Protein AF-A0A2H0QLN0-F1 (afdb_monomer)

Structure (mmCIF, N/CA/C/O backbone):
data_AF-A0A2H0QLN0-F1
#
_entry.id   AF-A0A2H0QLN0-F1
#
loop_
_atom_site.group_PDB
_atom_site.id
_atom_site.type_symbol
_atom_site.label_atom_id
_atom_site.label_alt_id
_atom_site.label_comp_id
_atom_site.label_asym_id
_atom_site.label_entity_id
_atom_site.label_seq_id
_atom_site.pdbx_PDB_ins_code
_atom_site.Cartn_x
_atom_site.Cartn_y
_atom_site.Cartn_z
_atom_site.occupancy
_atom_site.B_iso_or_equiv
_atom_site.auth_seq_id
_atom_site.auth_comp_id
_atom_site.auth_asym_id
_atom_site.auth_atom_id
_atom_site.pdbx_PDB_model_num
ATOM 1 N N . MET A 1 1 ? -35.942 -5.264 59.122 1.00 65.06 1 MET A N 1
ATOM 2 C CA . MET A 1 1 ? -35.766 -6.338 60.114 1.00 65.06 1 MET A CA 1
ATOM 3 C C . MET A 1 1 ? -37.155 -6.824 60.474 1.00 65.06 1 MET A C 1
ATOM 5 O O . MET A 1 1 ? -38.017 -5.985 60.722 1.00 65.06 1 MET A O 1
ATOM 9 N N . PHE A 1 2 ? -37.402 -8.125 60.373 1.00 82.38 2 PHE A N 1
ATOM 10 C CA . PHE A 1 2 ? -38.700 -8.714 60.687 1.00 82.38 2 PHE A CA 1
ATOM 11 C C . PHE A 1 2 ? -38.905 -8.700 62.211 1.00 82.38 2 PHE A C 1
ATOM 13 O O . PHE A 1 2 ? -38.038 -9.162 62.946 1.00 82.38 2 PHE A O 1
ATOM 20 N N . ASN A 1 3 ? -40.002 -8.112 62.699 1.00 89.62 3 ASN A N 1
ATOM 21 C CA . ASN A 1 3 ? -40.284 -8.025 64.136 1.00 89.62 3 ASN A CA 1
ATOM 22 C C . ASN A 1 3 ? -41.210 -9.174 64.550 1.00 89.62 3 ASN A C 1
ATOM 24 O O . ASN A 1 3 ? -42.429 -9.013 64.563 1.00 89.62 3 ASN A O 1
ATOM 28 N N . ALA A 1 4 ? -40.615 -10.325 64.869 1.00 90.75 4 ALA A N 1
ATOM 29 C CA . ALA A 1 4 ? -41.345 -11.544 65.208 1.00 90.75 4 ALA A CA 1
ATOM 30 C C . ALA A 1 4 ? -42.335 -11.344 66.367 1.00 90.75 4 ALA A C 1
ATOM 32 O O . ALA A 1 4 ? -43.465 -11.806 66.264 1.00 90.75 4 ALA A O 1
ATOM 33 N N . LEU A 1 5 ? -41.951 -10.585 67.401 1.00 90.31 5 LEU A N 1
ATOM 34 C CA . LEU A 1 5 ? -42.770 -10.356 68.596 1.00 90.31 5 LEU A CA 1
ATOM 35 C C . LEU A 1 5 ? -44.066 -9.591 68.279 1.00 90.31 5 LEU A C 1
ATOM 37 O O . LEU A 1 5 ? -45.155 -9.963 68.709 1.00 90.31 5 LEU A O 1
ATOM 41 N N . LYS A 1 6 ? -43.955 -8.544 67.453 1.00 93.31 6 LYS A N 1
ATOM 42 C CA . LYS A 1 6 ? -45.114 -7.764 67.004 1.00 93.31 6 LYS A CA 1
ATOM 43 C C . LYS A 1 6 ? -46.079 -8.621 66.181 1.00 93.31 6 LYS A C 1
ATOM 45 O O . LYS A 1 6 ? -47.290 -8.470 66.296 1.00 93.31 6 LYS A O 1
ATOM 50 N N . TYR A 1 7 ? -45.556 -9.506 65.333 1.00 92.00 7 TYR A N 1
ATOM 51 C CA . TYR A 1 7 ? -46.397 -10.367 64.501 1.00 92.00 7 TYR A CA 1
ATOM 52 C C . TYR A 1 7 ? -47.027 -11.521 65.288 1.00 92.00 7 TYR A C 1
ATOM 54 O O . TYR A 1 7 ? -48.173 -11.865 65.008 1.00 92.00 7 TYR A O 1
ATOM 62 N N . THR A 1 8 ? -46.344 -12.070 66.298 1.00 93.94 8 THR A N 1
ATOM 63 C CA . THR A 1 8 ? -46.961 -13.039 67.216 1.00 93.94 8 THR A CA 1
ATOM 64 C C . THR A 1 8 ? -48.123 -12.413 67.988 1.00 93.94 8 THR A C 1
ATOM 66 O O . THR A 1 8 ? -49.192 -13.012 68.037 1.00 93.94 8 THR A O 1
ATOM 69 N N . GLU A 1 9 ? -47.974 -11.181 68.492 1.00 93.56 9 GLU A N 1
ATOM 70 C CA . GLU A 1 9 ? -49.053 -10.462 69.194 1.00 93.56 9 GLU A CA 1
ATOM 71 C C . GLU A 1 9 ? -50.279 -10.212 68.299 1.00 93.56 9 GLU A C 1
ATOM 73 O O . GLU A 1 9 ? -51.413 -10.371 68.746 1.00 93.56 9 GLU A O 1
ATOM 78 N N . ILE A 1 10 ? -50.072 -9.863 67.023 1.00 95.56 10 ILE A N 1
ATOM 79 C CA . ILE A 1 10 ? -51.165 -9.675 66.053 1.00 95.56 10 ILE A CA 1
ATOM 80 C C . ILE A 1 10 ? -51.935 -10.983 65.822 1.00 95.56 10 ILE A C 1
ATOM 82 O O . ILE A 1 10 ? -53.163 -10.968 65.744 1.00 95.56 10 ILE A O 1
ATOM 86 N N . LEU A 1 11 ? -51.233 -12.115 65.714 1.00 94.38 11 LEU A N 1
ATOM 87 C CA . LEU A 1 11 ? -51.864 -13.421 65.513 1.00 94.38 11 LEU A CA 1
ATOM 88 C C . LEU A 1 11 ? -52.651 -13.863 66.753 1.00 94.38 11 LEU A C 1
ATOM 90 O O . LEU A 1 11 ? -53.776 -14.343 66.615 1.00 94.38 11 LEU A O 1
ATOM 94 N N . GLU A 1 12 ? -52.111 -13.642 67.954 1.00 94.75 12 GLU A N 1
ATOM 95 C CA . GLU A 1 12 ? -52.830 -13.901 69.208 1.00 94.75 12 GLU A CA 1
ATOM 96 C C . GLU A 1 12 ? -54.112 -13.053 69.310 1.00 94.75 12 GLU A C 1
ATOM 98 O O . GLU A 1 12 ? -55.183 -13.577 69.614 1.00 94.75 12 GLU A O 1
ATOM 103 N N . GLN A 1 13 ? -54.045 -11.760 68.962 1.00 95.44 13 GLN A N 1
ATOM 104 C CA . GLN A 1 13 ? -55.217 -10.868 68.923 1.00 95.44 13 GLN A CA 1
ATOM 105 C C . GLN A 1 13 ? -56.256 -11.277 67.868 1.00 95.44 13 GLN A C 1
ATOM 107 O O . GLN A 1 13 ? -57.446 -11.019 68.044 1.00 95.44 13 GLN A O 1
ATOM 112 N N . ALA A 1 14 ? -55.829 -11.938 66.791 1.00 94.62 14 ALA A N 1
ATOM 113 C CA . ALA A 1 14 ? -56.707 -12.499 65.766 1.00 94.62 14 ALA A CA 1
ATOM 114 C C . ALA A 1 14 ? -57.337 -13.850 66.169 1.00 94.62 14 ALA A C 1
ATOM 116 O O . ALA A 1 14 ? -58.083 -14.433 65.381 1.00 94.62 14 ALA A O 1
ATOM 117 N N . GLY A 1 15 ? -57.062 -14.346 67.382 1.00 93.44 15 GLY A N 1
ATOM 118 C CA . GLY A 1 15 ? -57.659 -15.561 67.938 1.00 93.44 15 GLY A CA 1
ATOM 119 C C . GLY A 1 15 ? -56.824 -16.832 67.768 1.00 93.44 15 GLY A C 1
ATOM 120 O O . GLY A 1 15 ? -57.315 -17.916 68.083 1.00 93.44 15 GLY A O 1
ATOM 121 N N . PHE A 1 16 ? -55.576 -16.736 67.296 1.00 95.94 16 PHE A N 1
ATOM 122 C CA . PHE A 1 16 ? -54.658 -17.877 67.295 1.00 95.94 16 PHE A CA 1
ATOM 123 C C . PHE A 1 16 ? -54.129 -18.144 68.706 1.00 95.94 16 PHE A C 1
ATOM 125 O O . PHE A 1 16 ? -53.866 -17.224 69.478 1.00 95.94 16 PHE A O 1
ATOM 132 N N . THR A 1 17 ? -53.908 -19.416 69.041 1.00 95.75 17 THR A N 1
ATOM 133 C CA . THR A 1 17 ? -53.154 -19.752 70.257 1.00 95.75 17 THR A CA 1
ATOM 134 C C . THR A 1 17 ? -51.692 -19.339 70.099 1.00 95.75 17 THR A C 1
ATOM 136 O O . THR A 1 17 ? -51.152 -19.336 68.989 1.00 95.75 17 THR A O 1
ATOM 139 N N . ARG A 1 18 ? -51.020 -19.057 71.218 1.00 92.44 18 ARG A N 1
ATOM 140 C CA . ARG A 1 18 ? -49.597 -18.699 71.225 1.00 92.44 18 ARG A CA 1
ATOM 141 C C . ARG A 1 18 ? -48.718 -19.704 70.473 1.00 92.44 18 ARG A C 1
ATOM 143 O O . ARG A 1 18 ? -47.882 -19.310 69.668 1.00 92.44 18 ARG A O 1
ATOM 150 N N . GLU A 1 19 ? -48.964 -21.002 70.654 1.00 94.25 19 GLU A N 1
ATOM 151 C CA . GLU A 1 19 ? -48.218 -22.059 69.958 1.00 94.25 19 GLU A CA 1
ATOM 152 C C . GLU A 1 19 ? -48.425 -22.015 68.430 1.00 94.25 19 GLU A C 1
ATOM 154 O O . GLU A 1 19 ? -47.479 -22.194 67.659 1.00 94.25 19 GLU A O 1
ATOM 159 N N . GLN A 1 20 ? -49.653 -21.750 67.968 1.00 94.19 20 GLN A N 1
ATOM 160 C CA . GLN A 1 20 ? -49.949 -21.607 66.538 1.00 94.19 20 GLN A CA 1
ATOM 161 C C . GLN A 1 20 ? -49.295 -20.353 65.945 1.00 94.19 20 GLN A C 1
ATOM 163 O O . GLN A 1 20 ? -48.761 -20.417 64.833 1.00 94.19 20 GLN A O 1
ATOM 168 N N . ALA A 1 21 ? -49.307 -19.235 66.676 1.00 95.00 21 ALA A N 1
ATOM 169 C CA . ALA A 1 21 ? -48.654 -17.996 66.265 1.00 95.00 21 ALA A CA 1
ATOM 170 C C . ALA A 1 21 ? -47.133 -18.188 66.133 1.00 95.00 21 ALA A C 1
ATOM 172 O O . ALA A 1 21 ? -46.560 -17.874 65.091 1.00 95.00 21 ALA A O 1
ATOM 173 N N . GLU A 1 22 ? -46.488 -18.789 67.136 1.00 94.00 22 GLU A N 1
ATOM 174 C CA . GLU A 1 22 ? -45.046 -19.061 67.131 1.00 94.00 22 GLU A CA 1
ATOM 175 C C . GLU A 1 22 ? -44.632 -19.990 65.975 1.00 94.00 22 GLU A C 1
ATOM 177 O O . GLU A 1 22 ? -43.682 -19.680 65.252 1.00 94.00 22 GLU A O 1
ATOM 182 N N . LYS A 1 23 ? -45.365 -21.089 65.727 1.00 95.06 23 LYS A N 1
ATOM 183 C CA . LYS A 1 23 ? -45.079 -21.995 64.595 1.00 95.06 23 LYS A CA 1
ATOM 184 C C . LYS A 1 23 ? -45.242 -21.306 63.241 1.00 95.06 23 LYS A C 1
ATOM 186 O O . LYS A 1 23 ? -44.394 -21.480 62.369 1.00 95.06 23 LYS A O 1
ATOM 191 N N . SER A 1 24 ? -46.293 -20.504 63.074 1.00 92.44 24 SER A N 1
ATOM 192 C CA . SER A 1 24 ? -46.555 -19.785 61.819 1.00 92.44 24 SER A CA 1
ATOM 193 C C . SER A 1 24 ? -45.454 -18.768 61.515 1.00 92.44 24 SER A C 1
ATOM 195 O O . SER A 1 24 ? -44.969 -18.691 60.388 1.00 92.44 24 SER A O 1
ATOM 197 N N . ILE A 1 25 ? -45.008 -18.027 62.534 1.00 94.56 25 ILE A N 1
ATOM 198 C CA . ILE A 1 25 ? -43.914 -17.063 62.401 1.00 94.56 25 ILE A CA 1
ATOM 199 C C . ILE A 1 25 ? -42.579 -17.761 62.144 1.00 94.56 25 ILE A C 1
ATOM 201 O O . ILE A 1 25 ? -41.804 -17.281 61.321 1.00 94.56 25 ILE A O 1
ATOM 205 N N . LYS A 1 26 ? -42.324 -18.913 62.776 1.00 92.44 26 LYS A N 1
ATOM 206 C CA . LYS A 1 26 ? -41.116 -19.706 62.525 1.00 92.44 26 LYS A CA 1
ATOM 207 C C . LYS A 1 26 ? -41.026 -20.170 61.068 1.00 92.44 26 LYS A C 1
ATOM 209 O O . LYS A 1 26 ? -39.985 -19.979 60.452 1.00 92.44 26 LYS A O 1
ATOM 214 N N . VAL A 1 27 ? -42.119 -20.698 60.509 1.00 92.75 27 VAL A N 1
ATOM 215 C CA . VAL A 1 27 ? -42.186 -21.084 59.086 1.00 92.75 27 VAL A CA 1
ATOM 216 C C . VAL A 1 27 ? -41.981 -19.870 58.178 1.00 92.75 27 VAL A C 1
ATOM 218 O O . VAL A 1 27 ? -41.261 -19.954 57.189 1.00 92.75 27 VAL A O 1
ATOM 221 N N . LEU A 1 28 ? -42.573 -18.721 58.516 1.00 90.62 28 LEU A N 1
ATOM 222 C CA . LEU A 1 28 ? -42.410 -17.500 57.728 1.00 90.62 28 LEU A CA 1
ATOM 223 C C . LEU A 1 28 ? -40.958 -16.994 57.738 1.00 90.62 28 LEU A C 1
ATOM 225 O O . LEU A 1 28 ? -40.444 -16.628 56.686 1.00 90.62 28 LEU A O 1
ATOM 229 N N . ILE A 1 29 ? -40.289 -17.006 58.895 1.00 89.81 29 ILE A N 1
ATOM 230 C CA . ILE A 1 29 ? -38.867 -16.647 59.012 1.00 89.81 29 ILE A CA 1
ATOM 231 C C . ILE A 1 29 ? -38.010 -17.608 58.188 1.00 89.81 29 ILE A C 1
ATOM 233 O O . ILE A 1 29 ? -37.187 -17.148 57.406 1.00 89.81 29 ILE A O 1
ATOM 237 N N . GLU A 1 30 ? -38.248 -18.915 58.294 1.00 90.06 30 GLU A N 1
ATOM 238 C CA . GLU A 1 30 ? -37.511 -19.926 57.531 1.00 90.06 30 GLU A CA 1
ATOM 239 C C . GLU A 1 30 ? -37.665 -19.718 56.017 1.00 90.06 30 GLU A C 1
ATOM 241 O O . GLU A 1 30 ? -36.670 -19.710 55.295 1.00 90.06 30 GLU A O 1
ATOM 246 N N . ILE A 1 31 ? -38.884 -19.455 55.527 1.00 88.75 31 ILE A N 1
ATOM 247 C CA . ILE A 1 31 ? -39.140 -19.131 54.112 1.00 88.75 31 ILE A CA 1
ATOM 248 C C . ILE A 1 31 ? -38.417 -17.843 53.700 1.00 88.75 31 ILE A C 1
ATOM 250 O O . ILE A 1 31 ? -37.867 -17.782 52.599 1.00 88.75 31 ILE A O 1
ATOM 254 N N . MET A 1 32 ? -38.424 -16.818 54.557 1.00 86.81 32 MET A N 1
ATOM 255 C CA . MET A 1 32 ? -37.751 -15.547 54.288 1.00 86.81 32 MET A CA 1
ATOM 256 C C . MET A 1 32 ? -36.229 -15.703 54.230 1.00 86.81 32 MET A C 1
ATOM 258 O O . MET A 1 32 ? -35.610 -15.119 53.351 1.00 86.81 32 MET A O 1
ATOM 262 N N . GLU A 1 33 ? -35.628 -16.480 55.127 1.00 86.75 33 GLU A N 1
ATOM 263 C CA . GLU A 1 33 ? -34.177 -16.703 55.167 1.00 86.75 33 GLU A CA 1
ATOM 264 C C . GLU A 1 33 ? -33.689 -17.615 54.036 1.00 86.75 33 GLU A C 1
ATOM 266 O O . GLU A 1 33 ? -32.585 -17.430 53.535 1.00 86.75 33 GLU A O 1
ATOM 271 N N . THR A 1 34 ? -34.507 -18.581 53.610 1.00 87.94 34 THR A N 1
ATOM 272 C CA . THR A 1 34 ? -34.131 -19.526 52.545 1.00 87.94 34 THR A CA 1
ATOM 273 C C . THR A 1 34 ? -34.370 -18.997 51.135 1.00 87.94 34 THR A C 1
ATOM 275 O O . THR A 1 34 ? -33.619 -19.35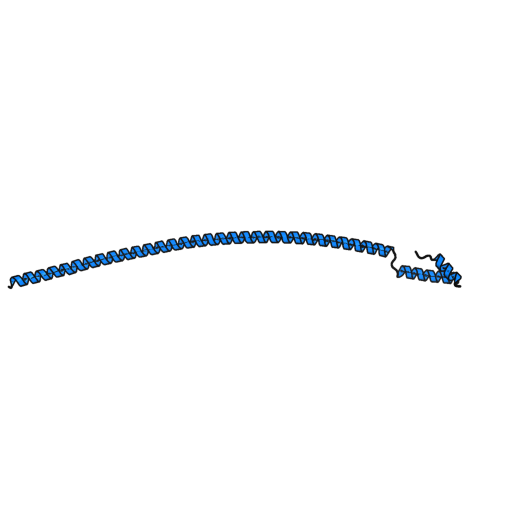3 50.232 1.00 87.94 34 THR A O 1
ATOM 278 N N . ASN A 1 35 ? -35.398 -18.167 50.918 1.00 86.81 35 ASN A N 1
ATOM 279 C CA . ASN A 1 35 ? -35.823 -17.785 49.563 1.00 86.81 35 ASN A CA 1
ATOM 280 C C . ASN A 1 35 ? -35.664 -16.299 49.234 1.00 86.81 35 ASN A C 1
ATOM 282 O O . ASN A 1 35 ? -35.833 -15.928 48.071 1.00 86.81 35 ASN A O 1
ATOM 286 N N . LEU A 1 36 ? -35.394 -15.433 50.216 1.00 87.94 36 LEU A N 1
ATOM 287 C CA . LEU A 1 36 ? -35.250 -13.998 49.971 1.00 87.94 36 LEU A CA 1
ATOM 288 C C . LEU A 1 36 ? -33.810 -13.557 50.196 1.00 87.94 36 LEU A C 1
ATOM 290 O O . LEU A 1 36 ? -33.213 -13.824 51.235 1.00 87.94 36 LEU A O 1
ATOM 294 N N . SER A 1 37 ? -33.284 -12.803 49.236 1.00 87.75 37 SER A N 1
ATOM 295 C CA . SER A 1 37 ? -32.012 -12.116 49.398 1.00 87.75 37 SER A CA 1
ATOM 296 C C . SER A 1 37 ? -32.129 -10.995 50.427 1.00 87.75 37 SER A C 1
ATOM 298 O O . SER A 1 37 ? -33.116 -10.249 50.504 1.00 87.75 37 SER A O 1
ATOM 300 N N . THR A 1 38 ? -31.097 -10.870 51.250 1.00 88.62 38 THR A N 1
ATOM 301 C CA . THR A 1 38 ? -31.033 -9.858 52.292 1.00 88.62 38 THR A CA 1
ATOM 302 C C . THR A 1 38 ? -30.630 -8.498 51.715 1.00 88.62 38 THR A C 1
ATOM 304 O O . THR A 1 38 ? -30.159 -8.352 50.581 1.00 88.62 38 THR A O 1
ATOM 307 N N . LYS A 1 39 ? -30.772 -7.445 52.530 1.00 89.50 39 LYS A N 1
ATOM 308 C CA . LYS A 1 39 ? -30.209 -6.131 52.185 1.00 89.50 39 LYS A CA 1
ATOM 309 C C . LYS A 1 39 ? -28.689 -6.185 52.029 1.00 89.50 39 LYS A C 1
ATOM 311 O O . LYS A 1 39 ? -28.156 -5.399 51.253 1.00 89.50 39 LYS A O 1
ATOM 316 N N . GLN A 1 40 ? -28.021 -7.072 52.766 1.00 90.06 40 GLN A N 1
ATOM 317 C CA . GLN A 1 40 ? -26.575 -7.225 52.702 1.00 90.06 40 GLN A CA 1
ATOM 318 C C . GLN A 1 40 ? -26.161 -7.804 51.347 1.00 90.06 40 GLN A C 1
ATOM 320 O O . GLN A 1 40 ? -25.314 -7.209 50.690 1.00 90.06 40 GLN A O 1
ATOM 325 N N . ASP A 1 41 ? -26.849 -8.844 50.872 1.00 92.62 41 ASP A N 1
ATOM 326 C CA . ASP A 1 41 ? -26.600 -9.467 49.563 1.00 92.62 41 ASP A CA 1
ATOM 327 C C . ASP A 1 41 ? -26.758 -8.443 48.428 1.00 92.62 41 ASP A C 1
ATOM 329 O O . ASP A 1 41 ? -25.972 -8.388 47.488 1.00 92.62 41 ASP A O 1
ATOM 333 N N . SER A 1 42 ? -27.756 -7.558 48.541 1.00 94.56 42 SER A N 1
ATOM 334 C CA . SER A 1 42 ? -27.959 -6.468 47.578 1.00 94.56 42 SER A CA 1
ATOM 335 C C . SER A 1 42 ? -26.830 -5.429 47.599 1.00 94.56 42 SER A C 1
ATOM 337 O O . SER A 1 42 ? -26.521 -4.834 46.565 1.00 94.56 42 SER A O 1
ATOM 339 N N . ILE A 1 43 ? -26.241 -5.159 48.768 1.00 96.44 43 ILE A N 1
ATOM 340 C CA . ILE A 1 43 ? -25.097 -4.245 48.906 1.00 96.44 43 ILE A CA 1
ATOM 341 C C . ILE A 1 43 ? -23.842 -4.892 48.322 1.00 96.44 43 ILE A C 1
ATOM 343 O O . ILE A 1 43 ? -23.125 -4.233 47.572 1.00 96.44 43 ILE A O 1
ATOM 347 N N . GLU A 1 44 ? -23.610 -6.166 48.622 1.00 96.94 44 GLU A N 1
ATOM 348 C CA . GLU A 1 44 ? -22.488 -6.940 48.094 1.00 96.94 44 GLU A CA 1
ATOM 349 C C . GLU A 1 44 ? -22.548 -7.028 46.568 1.00 96.94 44 GLU A C 1
ATOM 351 O O . GLU A 1 44 ? -21.591 -6.655 45.895 1.00 96.94 44 GLU A O 1
ATOM 356 N N . LEU A 1 45 ? -23.710 -7.370 46.003 1.00 97.25 45 LEU A N 1
ATOM 357 C CA . LEU A 1 45 ? -23.902 -7.398 44.555 1.00 97.25 45 LEU A CA 1
ATOM 358 C C . LEU A 1 45 ? -23.617 -6.031 43.913 1.00 97.25 45 LEU A C 1
ATOM 360 O O . LEU A 1 45 ? -22.956 -5.952 42.881 1.00 97.25 45 LEU A O 1
ATOM 364 N N . ARG A 1 46 ? -24.079 -4.931 44.525 1.00 97.88 46 ARG A N 1
ATOM 365 C CA . ARG A 1 46 ? -23.777 -3.572 44.037 1.00 97.88 46 ARG A CA 1
ATOM 366 C C . ARG A 1 46 ? -22.289 -3.251 44.093 1.00 97.88 46 ARG A C 1
ATOM 368 O O . ARG A 1 46 ? -21.799 -2.553 43.207 1.00 97.88 46 ARG A O 1
ATOM 375 N N . PHE A 1 47 ? -21.597 -3.698 45.135 1.00 98.06 47 PHE A N 1
ATOM 376 C CA . PHE A 1 47 ? -20.162 -3.497 45.269 1.00 98.06 47 PHE A CA 1
ATOM 377 C C . PHE A 1 47 ? -19.401 -4.281 44.197 1.00 98.06 47 PHE A C 1
ATOM 379 O O . PHE A 1 47 ? -18.604 -3.682 43.478 1.00 98.06 47 PHE A O 1
ATOM 386 N N . ASN A 1 48 ? -19.728 -5.562 44.019 1.00 98.12 48 ASN A N 1
ATOM 387 C CA . ASN A 1 48 ? -19.100 -6.433 43.026 1.00 98.12 48 ASN A CA 1
ATOM 388 C C . ASN A 1 48 ? -19.305 -5.891 41.608 1.00 98.12 48 ASN A C 1
ATOM 390 O O . ASN A 1 48 ? -18.327 -5.647 40.912 1.00 98.12 48 ASN A O 1
ATOM 394 N N . MET A 1 49 ? -20.543 -5.544 41.231 1.00 98.25 49 MET A N 1
ATOM 395 C CA . MET A 1 49 ? -20.822 -4.938 39.920 1.00 98.25 49 MET A CA 1
ATOM 396 C C . MET A 1 49 ? -20.047 -3.633 39.695 1.00 98.25 49 MET A C 1
ATOM 398 O O . MET A 1 49 ? -19.625 -3.336 38.580 1.00 98.25 49 MET A O 1
ATOM 402 N N . LYS A 1 50 ? -19.862 -2.817 40.740 1.00 98.31 50 LYS A N 1
ATOM 403 C CA . LYS A 1 50 ? -19.077 -1.582 40.629 1.00 98.31 50 LYS A CA 1
ATOM 404 C C . LYS A 1 50 ? -17.584 -1.875 40.456 1.00 98.31 50 LYS 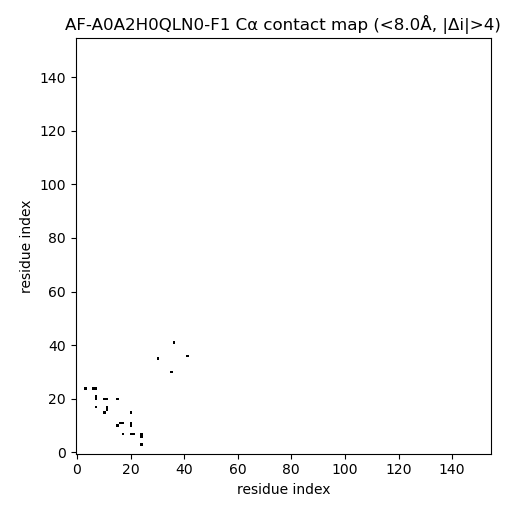A C 1
ATOM 406 O O . LYS A 1 50 ? -16.928 -1.135 39.721 1.00 98.31 50 LYS A O 1
ATOM 411 N N . SER A 1 51 ? -17.064 -2.907 41.122 1.00 98.12 51 SER A N 1
ATOM 412 C CA . SER A 1 51 ? -15.679 -3.363 40.950 1.00 98.12 51 SER A CA 1
ATOM 413 C C . SER A 1 51 ? -15.458 -3.864 39.530 1.00 98.12 51 SER A C 1
ATOM 415 O O . SER A 1 51 ? -14.640 -3.290 38.821 1.00 98.12 51 SER A O 1
ATOM 417 N N . GLU A 1 52 ? -16.280 -4.811 39.071 1.00 98.50 52 GLU A N 1
ATOM 418 C CA . GLU A 1 52 ? -16.207 -5.386 37.722 1.00 98.50 52 GLU A CA 1
ATOM 419 C C . GLU A 1 52 ? -16.312 -4.307 36.639 1.00 98.50 52 GLU A C 1
ATOM 421 O O . GLU A 1 52 ? -15.532 -4.284 35.693 1.00 98.50 52 GLU A O 1
ATOM 426 N N . PHE A 1 53 ? -17.223 -3.340 36.796 1.00 98.38 53 PHE A N 1
ATOM 427 C CA . PHE A 1 53 ? -17.330 -2.228 35.849 1.00 98.38 53 PHE A CA 1
ATOM 428 C C . PHE A 1 53 ? -16.085 -1.328 35.842 1.00 98.38 53 PHE A C 1
ATOM 430 O O . PHE A 1 53 ? -15.722 -0.767 34.807 1.00 98.38 53 PHE A O 1
ATOM 437 N N . THR A 1 54 ? -15.436 -1.156 36.995 1.00 98.50 54 THR A N 1
ATOM 438 C CA . THR A 1 54 ? -14.198 -0.373 37.097 1.00 98.50 54 THR A CA 1
ATOM 439 C C . THR A 1 54 ? -13.030 -1.120 36.460 1.00 98.50 54 THR A C 1
ATOM 441 O O . THR A 1 54 ? -12.263 -0.509 35.721 1.00 98.50 54 THR A O 1
ATOM 444 N N . GLU A 1 55 ? -12.923 -2.427 36.699 1.00 98.44 55 GLU A N 1
ATOM 445 C CA . GLU A 1 55 ? -11.928 -3.308 36.080 1.00 98.44 55 GLU A CA 1
ATOM 446 C C . GLU A 1 55 ? -12.081 -3.315 34.560 1.00 98.44 55 GLU A C 1
ATOM 448 O O . GLU A 1 55 ? -11.154 -2.911 33.863 1.00 98.44 55 GLU A O 1
ATOM 453 N N . PHE A 1 56 ? -13.286 -3.593 34.055 1.00 98.44 56 PHE A N 1
ATOM 454 C CA . PHE A 1 56 ? -13.588 -3.553 32.624 1.00 98.44 56 PHE A CA 1
ATOM 455 C C . PHE A 1 56 ? -13.236 -2.201 31.987 1.00 98.44 56 PHE A C 1
ATOM 457 O O . PHE A 1 56 ? -12.678 -2.127 30.893 1.00 98.44 56 PHE A O 1
ATOM 464 N N . ARG A 1 57 ? -13.534 -1.089 32.672 1.00 98.62 57 ARG A N 1
ATOM 465 C CA . ARG A 1 57 ? -13.179 0.247 32.178 1.00 98.62 57 ARG A CA 1
ATOM 466 C C . ARG A 1 57 ? -11.664 0.447 32.091 1.00 98.62 57 ARG A C 1
ATOM 468 O O . ARG A 1 57 ? -11.212 1.111 31.159 1.00 98.62 57 ARG A O 1
ATOM 475 N N . ASN A 1 58 ? -10.903 -0.067 33.053 1.00 98.38 58 ASN A N 1
ATOM 476 C CA . ASN A 1 58 ? -9.446 0.045 33.064 1.00 98.38 58 ASN A CA 1
ATOM 477 C C . ASN A 1 58 ? -8.806 -0.841 31.987 1.00 98.38 58 ASN A C 1
ATOM 479 O O . ASN A 1 58 ? -7.879 -0.389 31.316 1.00 98.38 58 ASN A O 1
ATOM 483 N N . GLU A 1 59 ? -9.328 -2.052 31.781 1.00 98.56 59 GLU A N 1
ATOM 484 C CA . GLU A 1 59 ? -8.926 -2.941 30.681 1.00 98.56 59 GLU A CA 1
ATOM 485 C C . GLU A 1 59 ? -9.145 -2.245 29.336 1.00 98.56 59 GLU A C 1
ATOM 487 O O . GLU A 1 59 ? -8.192 -2.004 28.605 1.00 98.56 59 GLU A O 1
ATOM 492 N N . MET A 1 60 ? -10.355 -1.736 29.085 1.00 98.44 60 MET A N 1
ATOM 493 C CA . MET A 1 60 ? -10.666 -0.985 27.862 1.00 98.44 60 MET A CA 1
ATOM 494 C C . MET A 1 60 ? -9.768 0.244 27.645 1.00 98.44 60 MET A C 1
ATOM 496 O O . MET A 1 60 ? -9.464 0.605 26.507 1.00 98.44 60 MET A O 1
ATOM 500 N N . GLN A 1 61 ? -9.365 0.937 28.715 1.00 98.50 61 GLN A N 1
ATOM 501 C CA . GLN A 1 61 ? -8.424 2.057 28.609 1.00 98.50 61 GLN A CA 1
ATOM 502 C C . GLN A 1 61 ? -7.013 1.598 28.241 1.00 98.50 61 GLN A C 1
ATOM 504 O O . GLN A 1 61 ? -6.336 2.300 27.487 1.00 98.50 61 GLN A O 1
ATOM 509 N N . THR A 1 62 ? -6.591 0.451 28.768 1.00 98.44 62 THR A N 1
ATOM 510 C CA . THR A 1 62 ? -5.288 -0.158 28.485 1.00 98.44 62 THR A CA 1
ATOM 511 C C . THR A 1 62 ? -5.241 -0.636 27.040 1.00 98.44 62 THR A C 1
ATOM 513 O O . THR A 1 62 ? -4.398 -0.157 26.286 1.00 98.44 62 THR A O 1
ATOM 516 N N . ASP A 1 63 ? -6.226 -1.427 26.611 1.00 98.56 63 ASP A N 1
ATOM 517 C CA . ASP A 1 63 ? -6.338 -1.936 25.240 1.00 98.56 63 ASP A CA 1
ATOM 518 C C . ASP A 1 63 ? -6.331 -0.796 24.215 1.00 98.56 63 ASP A C 1
ATOM 5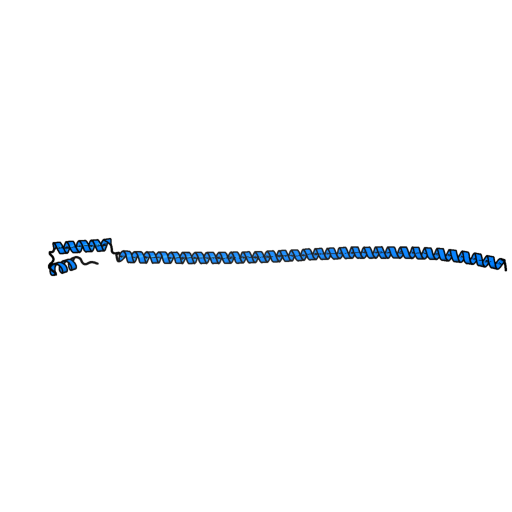20 O O . ASP A 1 63 ? -5.656 -0.847 23.189 1.00 98.56 63 ASP A O 1
ATOM 524 N N . PHE A 1 64 ? -7.045 0.297 24.502 1.00 98.44 64 PHE A N 1
ATOM 525 C CA . PHE A 1 64 ? -7.077 1.446 23.601 1.00 98.44 64 PHE A CA 1
ATOM 526 C C . PHE A 1 64 ? -5.745 2.211 23.549 1.00 98.44 64 PHE A C 1
ATOM 528 O O . PHE A 1 6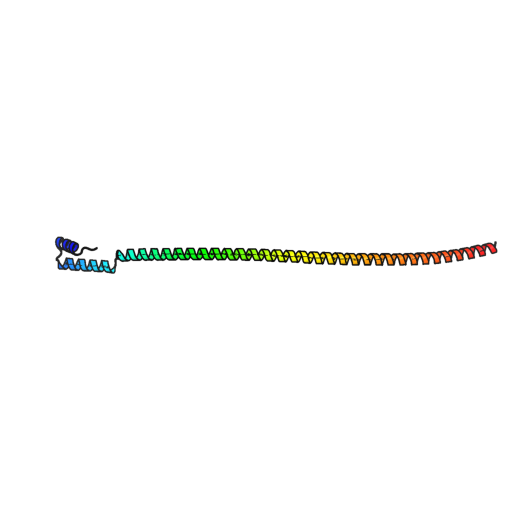4 ? -5.409 2.805 22.519 1.00 98.44 64 PHE A O 1
ATOM 535 N N . ALA A 1 6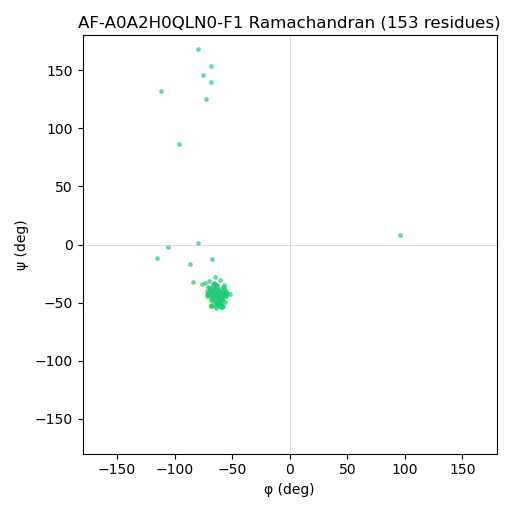5 ? -4.988 2.233 24.648 1.00 98.44 65 ALA A N 1
ATOM 536 C CA . ALA A 1 65 ? -3.653 2.819 24.674 1.00 98.44 65 ALA A CA 1
ATOM 537 C C . ALA A 1 65 ? -2.650 1.955 23.895 1.00 98.44 65 ALA A C 1
ATOM 539 O O . ALA A 1 65 ? -1.865 2.505 23.119 1.00 98.44 65 ALA A O 1
ATOM 540 N N . GLU A 1 66 ? -2.721 0.632 24.052 1.00 98.44 66 GLU A N 1
ATOM 541 C CA . GLU A 1 66 ? -1.910 -0.334 23.306 1.00 98.44 66 GLU A CA 1
ATOM 542 C C . GLU A 1 66 ? -2.193 -0.247 21.807 1.00 98.44 66 GLU A C 1
ATOM 544 O O . GLU A 1 66 ? -1.273 0.019 21.035 1.00 98.44 66 GLU A O 1
ATOM 549 N N . PHE A 1 67 ? -3.467 -0.303 21.407 1.00 98.50 67 PHE A N 1
ATOM 550 C CA . PHE A 1 67 ? -3.880 -0.145 20.012 1.00 98.50 67 PHE A CA 1
ATOM 551 C C . PHE A 1 67 ? -3.372 1.167 19.397 1.00 98.50 67 PHE A C 1
ATOM 553 O O . PHE A 1 67 ? -2.880 1.201 18.270 1.00 98.50 67 PHE A O 1
ATOM 560 N N . ARG A 1 68 ? -3.450 2.283 20.136 1.00 98.50 68 ARG A N 1
ATOM 561 C CA . ARG A 1 68 ? -2.918 3.566 19.654 1.00 98.50 68 ARG A CA 1
ATOM 562 C C . ARG A 1 68 ? -1.400 3.520 19.461 1.00 98.50 68 ARG A C 1
ATOM 564 O O . ARG A 1 68 ? -0.904 4.115 18.506 1.00 98.50 68 ARG A O 1
ATOM 571 N N . SER A 1 69 ? -0.679 2.872 20.373 1.00 98.31 69 SER A N 1
ATOM 572 C CA . SER A 1 69 ? 0.774 2.721 20.280 1.00 98.31 69 SER A CA 1
ATOM 573 C C . SER A 1 69 ? 1.170 1.857 19.083 1.00 98.31 69 SER A C 1
ATOM 575 O O . SER A 1 69 ? 2.079 2.229 18.345 1.00 98.31 69 SER A O 1
ATOM 577 N N . GLU A 1 70 ? 0.467 0.746 18.867 1.00 98.56 70 GLU A N 1
ATOM 578 C CA . GLU A 1 70 ? 0.669 -0.156 17.730 1.00 98.56 70 GLU A CA 1
ATOM 579 C C . GLU A 1 70 ? 0.450 0.582 16.405 1.00 98.56 70 GLU A C 1
ATOM 581 O O . GLU A 1 70 ? 1.367 0.666 15.591 1.00 98.56 70 GLU A O 1
ATOM 586 N N . MET A 1 71 ? -0.685 1.273 16.258 1.00 98.38 71 MET A N 1
ATOM 587 C CA . MET A 1 71 ? -0.982 2.096 15.078 1.00 98.38 71 MET A CA 1
ATOM 588 C C . MET A 1 71 ? 0.080 3.173 14.809 1.00 98.38 71 MET A C 1
ATOM 590 O O . MET A 1 71 ? 0.382 3.490 13.657 1.00 98.38 71 MET A O 1
ATOM 594 N N . GLN A 1 72 ? 0.651 3.776 15.857 1.00 98.38 72 GLN A N 1
ATOM 595 C CA . GLN A 1 72 ? 1.720 4.763 15.700 1.00 98.38 72 GLN A CA 1
ATOM 596 C C . GLN A 1 72 ? 3.038 4.118 15.238 1.00 98.38 72 GLN A C 1
ATOM 598 O O . GLN A 1 72 ? 3.764 4.731 14.445 1.00 98.38 72 GLN A O 1
ATOM 603 N N . SER A 1 73 ? 3.340 2.907 15.715 1.00 98.19 73 SER A N 1
ATOM 604 C CA . SER A 1 73 ? 4.495 2.124 15.262 1.00 98.19 73 SER A CA 1
ATOM 605 C C . SER A 1 73 ? 4.342 1.748 13.794 1.00 98.19 73 SER A C 1
ATOM 607 O O . SER A 1 73 ? 5.195 2.118 12.990 1.00 98.19 73 SER A O 1
ATOM 609 N N . GLU A 1 74 ? 3.209 1.145 13.422 1.00 98.50 74 GLU A N 1
ATOM 610 C CA . GLU A 1 74 ? 2.920 0.741 12.042 1.00 98.50 74 GLU A CA 1
ATOM 611 C C . GLU A 1 74 ? 2.998 1.925 11.073 1.00 98.50 74 GLU A C 1
ATOM 613 O O . GLU A 1 74 ? 3.622 1.839 10.016 1.00 98.50 74 GLU A O 1
ATOM 618 N N . PHE A 1 75 ? 2.438 3.082 11.444 1.00 98.25 75 PHE A N 1
ATOM 619 C CA . PHE A 1 75 ? 2.520 4.276 10.601 1.00 98.25 75 PHE A CA 1
ATOM 620 C C . PHE A 1 75 ? 3.962 4.774 10.420 1.00 98.25 75 PHE A C 1
ATOM 622 O O . PHE A 1 75 ? 4.325 5.294 9.361 1.00 98.25 75 PHE A O 1
ATOM 629 N N . THR A 1 76 ? 4.795 4.639 11.454 1.00 98.38 76 THR A N 1
ATOM 630 C CA . THR A 1 76 ? 6.210 5.020 11.392 1.00 98.38 76 THR A CA 1
ATOM 631 C C . THR A 1 76 ? 6.997 4.058 10.507 1.00 98.38 76 THR A C 1
ATOM 633 O O . THR A 1 76 ? 7.789 4.507 9.679 1.00 98.38 76 THR A O 1
ATOM 636 N N . GLU A 1 77 ? 6.754 2.756 10.645 1.00 98.38 77 GLU A N 1
ATOM 637 C CA . GLU A 1 77 ? 7.362 1.711 9.818 1.00 98.38 77 GLU A CA 1
ATOM 638 C C . GLU A 1 77 ? 7.000 1.893 8.345 1.00 98.38 77 GLU A C 1
ATOM 640 O O . GLU A 1 77 ? 7.898 2.043 7.517 1.00 98.38 77 GLU A O 1
ATOM 645 N N . PHE A 1 78 ? 5.710 2.037 8.036 1.00 98.44 78 PHE A N 1
ATOM 646 C CA . PHE A 1 78 ? 5.226 2.283 6.677 1.00 98.44 78 PHE A CA 1
ATOM 647 C C . PHE A 1 78 ? 5.842 3.542 6.051 1.00 98.44 78 PHE A C 1
ATOM 649 O O . PHE A 1 78 ? 6.232 3.565 4.882 1.00 98.44 78 PHE A O 1
ATOM 656 N N . ARG A 1 79 ? 5.985 4.620 6.832 1.00 98.44 79 ARG A N 1
ATOM 657 C CA . ARG A 1 79 ? 6.640 5.844 6.357 1.00 98.44 79 ARG A CA 1
ATOM 658 C C . ARG A 1 79 ? 8.113 5.611 6.011 1.00 98.44 79 ARG A C 1
ATOM 660 O O . ARG A 1 79 ? 8.590 6.176 5.026 1.00 98.44 79 ARG A O 1
ATOM 667 N N . ASN A 1 80 ? 8.830 4.836 6.821 1.00 98.25 80 ASN A N 1
ATOM 668 C CA . ASN A 1 80 ? 10.239 4.524 6.584 1.00 98.25 80 ASN A CA 1
ATOM 669 C C . ASN A 1 80 ? 10.413 3.604 5.366 1.00 98.25 80 ASN A C 1
ATOM 671 O O . ASN A 1 80 ? 11.345 3.803 4.585 1.00 98.25 80 ASN A O 1
ATOM 675 N N . GLU A 1 81 ? 9.503 2.648 5.179 1.00 98.56 81 GLU A N 1
ATOM 676 C CA . GLU A 1 81 ? 9.458 1.767 4.009 1.00 98.56 81 GLU A CA 1
ATOM 677 C C . GLU A 1 81 ? 9.310 2.587 2.722 1.00 98.56 81 GLU A C 1
ATOM 679 O O . GLU A 1 81 ? 10.195 2.544 1.869 1.00 98.56 81 GLU A O 1
ATOM 684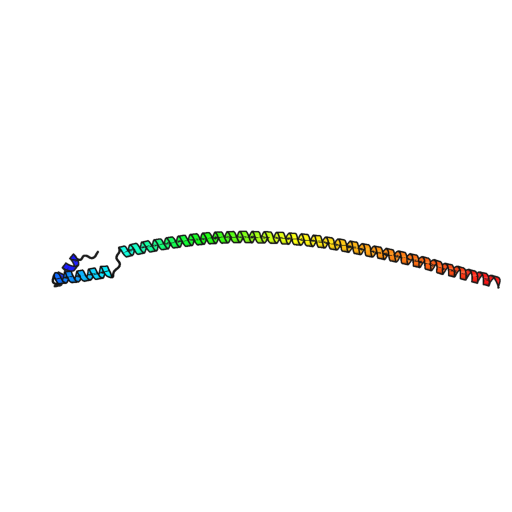 N N . ILE A 1 82 ? 8.310 3.474 2.647 1.00 98.19 82 ILE A N 1
ATOM 685 C CA . ILE A 1 82 ? 8.125 4.376 1.495 1.00 98.19 82 ILE A CA 1
ATOM 686 C C . ILE A 1 82 ? 9.367 5.236 1.226 1.00 98.19 82 ILE A C 1
ATOM 688 O O . ILE A 1 82 ? 9.736 5.470 0.074 1.00 98.19 82 ILE A O 1
ATOM 692 N N . GLN A 1 83 ? 10.015 5.762 2.270 1.00 98.31 83 GLN A N 1
ATOM 693 C CA . GLN A 1 83 ? 11.226 6.571 2.094 1.00 98.31 83 GLN A CA 1
ATOM 694 C C . GLN A 1 83 ? 12.392 5.759 1.524 1.00 98.31 83 GLN A C 1
ATOM 696 O O . GLN A 1 83 ? 13.175 6.287 0.725 1.00 98.31 83 GLN A O 1
ATOM 701 N N . THR A 1 84 ? 12.498 4.497 1.931 1.00 98.44 84 THR A N 1
ATOM 702 C CA . THR A 1 84 ? 13.516 3.564 1.449 1.00 98.44 84 THR A CA 1
ATOM 703 C C . THR A 1 84 ? 13.258 3.228 -0.013 1.00 98.44 84 THR A C 1
ATOM 705 O O . THR A 1 84 ? 14.118 3.513 -0.845 1.00 98.44 84 THR A O 1
ATOM 708 N N . GLU A 1 85 ? 12.045 2.784 -0.349 1.00 98.50 85 GLU A N 1
ATOM 709 C CA . GLU A 1 85 ? 11.647 2.467 -1.726 1.00 98.50 85 GLU A CA 1
ATOM 710 C C . GLU A 1 85 ? 11.846 3.659 -2.670 1.00 98.50 85 GLU A C 1
ATOM 712 O O . GLU A 1 85 ? 12.399 3.524 -3.761 1.00 98.50 85 GLU A O 1
ATOM 717 N N . PHE A 1 86 ? 11.469 4.869 -2.244 1.00 98.31 86 PHE A N 1
ATOM 718 C CA . PHE A 1 86 ? 11.667 6.068 -3.060 1.00 98.31 86 PHE A CA 1
ATOM 719 C C . PHE A 1 86 ? 13.152 6.374 -3.306 1.00 98.31 86 PHE A C 1
ATOM 721 O O . PHE A 1 86 ? 13.530 6.856 -4.378 1.00 98.31 86 PHE A O 1
ATOM 728 N N . THR A 1 87 ? 14.006 6.115 -2.315 1.00 98.44 87 THR A N 1
ATOM 729 C CA . THR A 1 87 ? 15.455 6.305 -2.443 1.00 98.44 87 THR A CA 1
ATOM 730 C C . THR A 1 87 ? 16.059 5.270 -3.388 1.00 98.44 87 THR A C 1
ATOM 732 O O . THR A 1 87 ? 16.867 5.631 -4.244 1.00 98.44 87 THR A O 1
ATOM 735 N N . GLU A 1 88 ? 15.644 4.011 -3.270 1.00 98.44 88 GLU A N 1
ATOM 736 C CA . GLU A 1 88 ? 16.066 2.919 -4.149 1.00 98.44 88 GLU A CA 1
ATOM 737 C C . GLU A 1 88 ? 15.661 3.189 -5.597 1.00 98.44 88 GLU A C 1
ATOM 739 O O . GLU A 1 88 ? 16.529 3.242 -6.468 1.00 98.44 88 GLU A O 1
ATOM 744 N N . PHE A 1 89 ? 14.390 3.512 -5.835 1.00 98.44 89 PHE A N 1
ATOM 745 C CA . PHE A 1 89 ? 13.875 3.867 -7.157 1.00 98.44 89 PHE A CA 1
ATOM 746 C C . PHE A 1 89 ? 14.630 5.047 -7.786 1.00 98.44 89 PHE A C 1
ATOM 748 O O . PHE A 1 89 ? 14.971 5.048 -8.971 1.00 98.44 89 PHE A O 1
ATOM 755 N N . ARG A 1 90 ? 14.947 6.076 -6.990 1.00 98.44 90 ARG A N 1
ATOM 756 C CA . ARG A 1 90 ? 15.734 7.217 -7.473 1.00 98.44 90 ARG A CA 1
ATOM 757 C C . ARG A 1 90 ? 17.145 6.800 -7.897 1.00 98.44 90 ARG A C 1
ATOM 759 O O . ARG A 1 90 ? 17.642 7.316 -8.899 1.00 98.44 90 ARG A O 1
ATOM 766 N N . ASN A 1 91 ? 17.794 5.924 -7.134 1.00 98.31 91 ASN A N 1
ATOM 767 C CA . ASN A 1 91 ? 19.136 5.431 -7.446 1.00 98.31 91 ASN A CA 1
ATOM 768 C C . ASN A 1 91 ? 19.132 4.529 -8.686 1.00 98.31 91 ASN A C 1
ATOM 770 O O . ASN A 1 91 ? 20.044 4.626 -9.511 1.00 98.31 91 ASN A O 1
ATOM 774 N N . GLU A 1 92 ? 18.098 3.703 -8.845 1.00 98.56 92 GLU A N 1
ATOM 775 C CA . GLU A 1 92 ? 17.881 2.869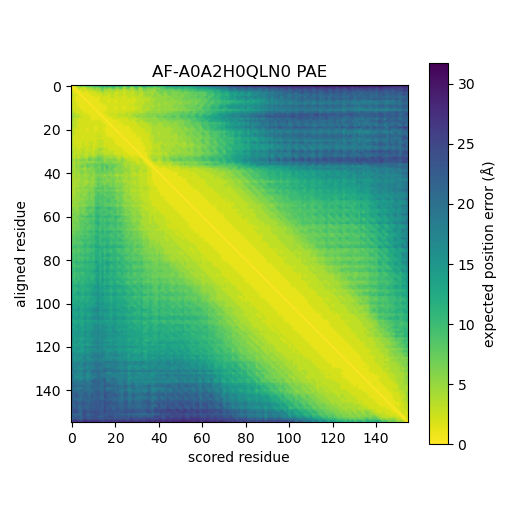 -10.028 1.00 98.56 92 GLU A CA 1
ATOM 776 C C . GLU A 1 92 ? 17.777 3.737 -11.288 1.00 98.56 92 GLU A C 1
ATOM 778 O O . GLU A 1 92 ? 18.612 3.610 -12.181 1.00 98.56 92 GLU A O 1
ATOM 783 N N . ILE A 1 93 ? 16.888 4.739 -11.301 1.00 98.19 93 ILE A N 1
ATOM 784 C CA . ILE A 1 93 ? 16.760 5.676 -12.433 1.00 98.19 93 ILE A CA 1
ATOM 785 C C . ILE A 1 93 ? 18.079 6.390 -12.747 1.00 98.19 93 ILE A C 1
ATOM 787 O O . ILE A 1 93 ? 18.422 6.599 -13.912 1.00 98.19 93 ILE A O 1
ATOM 791 N N . GLN A 1 94 ? 18.827 6.818 -11.726 1.00 98.25 94 GLN A N 1
ATOM 792 C CA . GLN A 1 94 ? 20.116 7.478 -11.946 1.00 98.25 94 GLN A CA 1
ATOM 793 C C . GLN A 1 94 ? 21.136 6.546 -12.604 1.00 98.25 94 GLN A C 1
ATOM 795 O O . GLN A 1 94 ? 21.904 6.996 -13.459 1.00 98.25 94 GLN A O 1
ATOM 800 N N . THR A 1 95 ? 21.130 5.274 -12.212 1.00 98.38 95 THR A N 1
ATOM 801 C CA . THR A 1 95 ? 22.010 4.240 -12.758 1.00 98.38 95 THR A CA 1
ATOM 802 C C . THR A 1 95 ? 21.636 3.938 -14.203 1.00 98.38 95 THR A C 1
ATOM 804 O O . THR A 1 95 ? 22.475 4.110 -15.087 1.00 98.38 95 THR A O 1
ATOM 807 N N . GLU A 1 96 ? 20.364 3.637 -14.469 1.00 98.44 96 GLU A N 1
ATOM 808 C CA . GLU A 1 96 ? 19.860 3.377 -15.822 1.00 98.44 96 GLU A CA 1
ATOM 809 C C . GLU A 1 96 ? 20.133 4.553 -16.768 1.00 98.44 96 GLU A C 1
ATOM 811 O O . GLU A 1 96 ? 20.585 4.375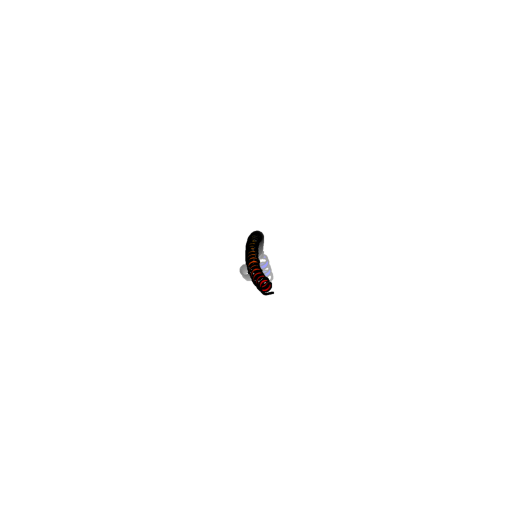 -17.899 1.00 98.44 96 GLU A O 1
ATOM 816 N N . PHE A 1 97 ? 19.937 5.793 -16.307 1.00 98.31 97 PHE A N 1
ATOM 817 C CA . PHE A 1 97 ? 20.216 6.969 -17.129 1.00 98.31 97 PHE A CA 1
ATOM 818 C C . PHE A 1 97 ? 21.714 7.140 -17.432 1.00 98.31 97 PHE A C 1
ATOM 820 O O . PHE A 1 97 ? 22.089 7.591 -18.522 1.00 98.31 97 PHE A O 1
ATOM 827 N N . ALA A 1 98 ? 22.593 6.802 -16.485 1.00 98.25 98 ALA A N 1
ATOM 828 C CA . ALA A 1 98 ? 24.038 6.839 -16.695 1.00 98.25 98 ALA A CA 1
ATOM 829 C C . ALA A 1 98 ? 24.501 5.756 -17.683 1.00 98.25 98 ALA A C 1
ATOM 831 O O . ALA A 1 98 ? 25.349 6.032 -18.543 1.00 98.25 98 ALA A O 1
ATOM 832 N N . GLU A 1 99 ? 23.920 4.561 -17.593 1.00 98.38 99 GLU A N 1
ATOM 833 C CA . GLU A 1 99 ? 24.149 3.453 -18.521 1.00 98.38 99 GLU A CA 1
ATOM 834 C C . GLU A 1 99 ? 23.676 3.815 -19.929 1.00 98.38 99 GLU A C 1
ATOM 836 O O . GLU A 1 99 ? 24.487 3.817 -20.857 1.00 98.38 99 GLU A O 1
ATOM 841 N N . PHE A 1 100 ? 22.432 4.280 -20.070 1.00 98.44 100 PHE A N 1
ATOM 842 C CA . PHE A 1 100 ? 21.873 4.741 -21.341 1.00 98.44 100 PHE A CA 1
ATOM 843 C C . PHE A 1 100 ? 22.733 5.834 -21.993 1.00 98.44 100 PHE A C 1
ATOM 845 O O . PHE A 1 100 ? 23.041 5.797 -23.185 1.00 98.44 100 PHE A O 1
ATOM 852 N N . ARG A 1 101 ? 23.205 6.814 -21.211 1.00 98.31 101 ARG A N 1
ATOM 853 C CA . ARG A 1 101 ? 24.100 7.864 -21.726 1.00 98.31 101 ARG A CA 1
ATOM 854 C C . ARG A 1 101 ? 25.434 7.301 -22.221 1.00 98.31 101 ARG A C 1
ATOM 856 O O . ARG A 1 101 ? 26.027 7.860 -23.149 1.00 98.31 101 ARG A O 1
ATOM 863 N N . THR A 1 102 ? 25.941 6.259 -21.572 1.00 98.38 102 THR A N 1
ATOM 864 C CA . THR A 1 102 ? 27.191 5.595 -21.954 1.00 98.38 102 THR A CA 1
ATOM 865 C C . THR A 1 102 ? 27.008 4.805 -23.244 1.00 98.38 102 THR A C 1
ATOM 867 O O . THR A 1 102 ? 27.843 4.931 -24.141 1.00 98.38 102 THR A O 1
ATOM 870 N N . GLU A 1 103 ? 25.896 4.084 -23.372 1.00 98.50 103 GLU A N 1
ATOM 871 C CA . GLU A 1 103 ? 25.511 3.356 -24.582 1.00 98.50 103 GLU A CA 1
ATOM 872 C C . GLU A 1 103 ? 25.390 4.300 -25.784 1.00 98.50 103 GLU A C 1
ATOM 874 O O . GLU A 1 103 ? 26.132 4.157 -26.751 1.00 98.50 103 GLU A O 1
ATOM 879 N N . ILE A 1 104 ? 24.619 5.386 -25.665 1.00 98.31 104 ILE A N 1
ATOM 880 C CA . ILE A 1 104 ? 24.478 6.385 -26.740 1.00 98.31 104 ILE A CA 1
ATOM 881 C C . ILE A 1 104 ? 25.827 6.985 -27.165 1.00 98.31 104 ILE A C 1
ATOM 883 O O . ILE A 1 104 ? 26.064 7.248 -28.346 1.00 98.31 104 ILE A O 1
ATOM 887 N N . ARG A 1 105 ? 26.743 7.228 -26.218 1.00 98.19 105 ARG A N 1
ATOM 888 C CA . ARG A 1 105 ? 28.088 7.735 -26.544 1.00 98.19 105 ARG A CA 1
ATOM 889 C C . ARG A 1 105 ? 28.912 6.715 -27.319 1.00 98.19 105 ARG A C 1
ATOM 891 O O . ARG A 1 105 ? 29.657 7.117 -28.214 1.00 98.19 105 ARG A O 1
ATOM 898 N N . LYS A 1 106 ? 28.811 5.440 -26.947 1.00 98.38 106 LYS A N 1
ATOM 899 C CA . LYS A 1 106 ? 29.491 4.341 -27.626 1.00 98.38 106 LYS A CA 1
ATOM 900 C C . LYS A 1 106 ? 28.951 4.194 -29.047 1.00 98.38 106 LYS A C 1
ATOM 902 O O . LYS A 1 106 ? 29.741 4.293 -29.981 1.00 98.38 106 LYS A O 1
ATOM 907 N N . ASP A 1 107 ? 27.635 4.106 -29.203 1.00 98.44 107 ASP A N 1
ATOM 908 C CA . ASP A 1 107 ? 26.971 3.975 -30.503 1.00 98.44 107 ASP A CA 1
ATOM 909 C C . ASP A 1 107 ? 27.331 5.137 -31.432 1.00 98.44 107 ASP A C 1
ATOM 911 O O . ASP A 1 107 ? 27.684 4.945 -32.595 1.00 98.44 107 ASP A O 1
ATOM 915 N N . PHE A 1 108 ? 27.341 6.368 -30.909 1.00 98.38 108 PHE A N 1
ATOM 916 C CA . PHE A 1 108 ? 27.739 7.535 -31.692 1.00 98.38 108 PHE A CA 1
ATOM 917 C C . PHE A 1 108 ? 29.215 7.490 -32.121 1.00 98.38 108 PHE A C 1
ATOM 919 O O . PHE A 1 108 ? 29.560 7.918 -33.226 1.00 98.38 108 PHE A O 1
ATOM 926 N N . ALA A 1 109 ? 30.109 6.993 -31.262 1.00 98.31 109 ALA A N 1
ATOM 927 C CA . ALA A 1 109 ? 31.521 6.835 -31.599 1.00 98.31 109 ALA A CA 1
ATOM 928 C C . ALA A 1 109 ? 31.734 5.748 -32.663 1.00 98.31 109 ALA A C 1
ATOM 930 O O . ALA A 1 109 ? 32.521 5.953 -33.590 1.00 98.31 109 ALA A O 1
ATOM 931 N N . GLU A 1 110 ? 31.017 4.629 -32.555 1.00 98.44 110 GLU A N 1
ATOM 932 C CA . GLU A 1 110 ? 31.025 3.544 -33.539 1.00 98.44 110 GLU A CA 1
ATOM 933 C C . GLU A 1 110 ? 30.511 4.033 -34.895 1.00 98.44 110 GLU A C 1
ATOM 935 O O . GLU A 1 110 ? 31.238 3.944 -35.886 1.00 98.44 110 GLU A O 1
ATOM 940 N N . PHE A 1 111 ? 29.352 4.693 -34.920 1.00 98.44 111 PHE A N 1
ATOM 941 C CA . PHE A 1 111 ? 28.782 5.292 -36.127 1.00 98.44 111 PHE A CA 1
ATOM 942 C C . PHE A 1 111 ? 29.732 6.300 -36.794 1.00 98.44 111 PHE A C 1
ATOM 944 O O . PHE A 1 111 ? 29.933 6.294 -38.010 1.00 98.44 111 PHE A O 1
ATOM 951 N N . LYS A 1 112 ? 30.388 7.160 -36.004 1.00 98.44 112 LYS A N 1
ATOM 952 C CA . LYS A 1 112 ? 31.377 8.116 -36.526 1.00 98.44 112 LYS A CA 1
ATOM 953 C C . LYS A 1 112 ? 32.581 7.413 -37.161 1.00 98.44 112 LYS A C 1
ATOM 955 O O . LYS A 1 112 ? 33.109 7.896 -38.167 1.00 98.44 112 LYS A O 1
ATOM 960 N N . ASN A 1 113 ? 33.044 6.315 -36.567 1.00 98.19 113 ASN A N 1
ATOM 961 C CA . ASN A 1 113 ? 34.150 5.529 -37.108 1.00 98.19 113 ASN A CA 1
ATOM 962 C C . ASN A 1 113 ? 33.751 4.818 -38.404 1.00 98.19 113 ASN A C 1
ATOM 964 O O . ASN A 1 113 ? 34.543 4.816 -39.347 1.00 98.19 113 ASN A O 1
ATOM 968 N N . GLU A 1 114 ? 32.530 4.287 -38.474 1.00 98.44 114 GLU A N 1
ATOM 969 C CA . GLU A 1 114 ? 31.972 3.677 -39.684 1.00 98.44 114 GLU A CA 1
ATOM 970 C C . GLU A 1 114 ? 31.920 4.687 -40.836 1.00 98.44 114 GLU A C 1
ATOM 972 O O . GLU A 1 114 ? 32.545 4.458 -41.873 1.00 98.44 114 GLU A O 1
ATOM 977 N N . ILE A 1 115 ? 31.336 5.873 -40.612 1.00 98.31 115 ILE A N 1
ATOM 978 C CA . ILE A 1 115 ? 31.317 6.961 -41.606 1.00 98.31 115 ILE A CA 1
ATOM 979 C C . ILE A 1 115 ? 32.730 7.325 -42.068 1.00 98.31 115 ILE A C 1
ATOM 981 O O . ILE A 1 115 ? 32.975 7.518 -43.258 1.00 98.31 115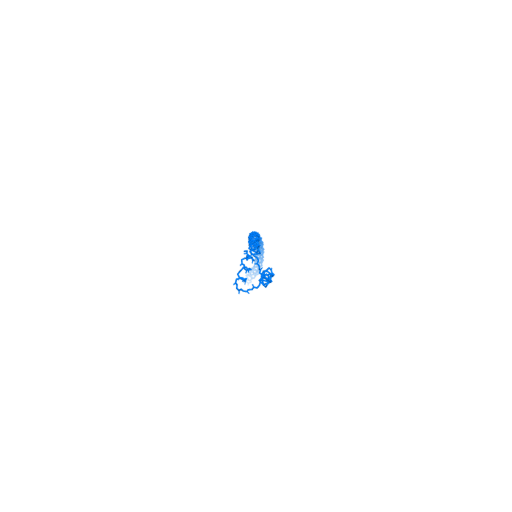 ILE A O 1
ATOM 985 N N . ARG A 1 116 ? 33.686 7.447 -41.140 1.00 98.19 116 ARG A N 1
ATOM 986 C CA . ARG A 1 116 ? 35.068 7.796 -41.497 1.00 98.19 116 ARG A CA 1
ATOM 987 C C . ARG A 1 116 ? 35.718 6.718 -42.367 1.00 98.19 116 ARG A C 1
ATOM 989 O O . ARG A 1 116 ? 36.474 7.055 -43.283 1.00 98.19 116 ARG A O 1
ATOM 996 N N . SER A 1 117 ? 35.443 5.450 -42.077 1.00 98.19 117 SER A N 1
ATOM 997 C CA . SER A 1 117 ? 35.925 4.318 -42.865 1.00 98.19 117 SER A CA 1
ATOM 998 C C . SER A 1 117 ? 35.318 4.333 -44.269 1.00 98.19 117 SER A C 1
ATOM 1000 O O . SER A 1 117 ? 36.050 4.230 -45.255 1.00 98.19 117 SER A O 1
ATOM 1002 N N . ASP A 1 118 ? 34.013 4.587 -44.373 1.00 98.38 118 ASP A N 1
ATOM 1003 C CA . ASP A 1 118 ? 33.308 4.709 -45.650 1.00 98.38 118 ASP A CA 1
ATOM 1004 C C . ASP A 1 118 ? 33.827 5.863 -46.506 1.00 98.38 118 ASP A C 1
ATOM 1006 O O . ASP A 1 118 ? 34.117 5.663 -47.685 1.00 98.38 118 ASP A O 1
ATOM 1010 N N . ILE A 1 119 ? 34.035 7.044 -45.917 1.00 98.38 119 ILE A N 1
ATOM 1011 C CA . ILE A 1 119 ? 34.647 8.186 -46.614 1.00 98.38 119 ILE A CA 1
ATOM 1012 C C . ILE A 1 119 ? 36.043 7.813 -47.124 1.00 98.38 119 ILE A C 1
ATOM 1014 O O . ILE A 1 119 ? 36.347 8.034 -48.294 1.00 98.38 119 ILE A O 1
ATOM 1018 N N . SER A 1 120 ? 36.877 7.191 -46.284 1.00 98.12 120 SER A N 1
ATOM 1019 C CA . SER A 1 120 ? 38.241 6.795 -46.670 1.00 98.12 120 SER A CA 1
ATOM 1020 C C . SER A 1 120 ? 38.237 5.770 -47.811 1.00 98.12 120 SER A C 1
ATOM 1022 O O . SER A 1 120 ? 39.080 5.816 -48.710 1.00 98.12 120 SER A O 1
ATOM 1024 N N . ARG A 1 121 ? 37.277 4.838 -47.798 1.00 98.38 121 ARG A N 1
ATOM 1025 C CA . ARG A 1 121 ? 37.067 3.869 -48.877 1.00 98.38 121 ARG A CA 1
ATOM 1026 C C . ARG A 1 121 ? 36.674 4.572 -50.176 1.00 98.38 121 ARG A C 1
ATOM 1028 O O . ARG A 1 121 ? 37.324 4.335 -51.192 1.00 98.38 121 ARG A O 1
ATOM 1035 N N . LEU A 1 122 ? 35.690 5.470 -50.133 1.00 98.31 122 LEU A N 1
ATOM 1036 C CA . LEU A 1 122 ? 35.241 6.235 -51.299 1.00 98.31 122 LEU A CA 1
ATOM 1037 C C . LEU A 1 122 ? 36.362 7.104 -51.888 1.00 98.31 122 LEU A C 1
ATOM 1039 O O . LEU A 1 122 ? 36.559 7.108 -53.101 1.00 98.31 122 LEU A O 1
ATOM 1043 N N . GLU A 1 123 ? 37.153 7.784 -51.054 1.00 98.12 123 GLU A N 1
ATOM 1044 C CA . GLU A 1 123 ? 38.308 8.570 -51.508 1.00 98.12 123 GLU A CA 1
ATOM 1045 C C . GLU A 1 123 ? 39.339 7.708 -52.253 1.00 98.12 123 GLU A C 1
ATOM 1047 O O . GLU A 1 123 ? 39.877 8.119 -53.286 1.00 98.12 123 GLU A O 1
ATOM 1052 N N . ASN A 1 124 ? 39.613 6.499 -51.755 1.00 98.06 124 ASN A N 1
ATOM 1053 C CA . ASN A 1 124 ? 40.525 5.564 -52.412 1.00 98.06 124 ASN A CA 1
ATOM 1054 C C . ASN A 1 124 ? 39.958 5.048 -53.740 1.00 98.06 124 ASN A C 1
ATOM 1056 O O . ASN A 1 124 ? 40.682 5.001 -54.737 1.00 98.06 124 ASN A O 1
ATOM 1060 N N . GLU A 1 125 ? 38.671 4.701 -53.781 1.00 98.25 125 GLU A N 1
ATOM 1061 C CA . GLU A 1 125 ? 37.992 4.288 -55.012 1.00 98.25 125 GLU A CA 1
ATOM 1062 C C . GLU A 1 125 ? 38.012 5.398 -56.072 1.00 98.25 125 GLU A C 1
ATOM 1064 O O . GLU A 1 125 ? 38.315 5.128 -57.238 1.00 98.25 125 GLU A O 1
ATOM 1069 N N . MET A 1 126 ? 37.794 6.655 -55.672 1.00 98.06 126 MET A N 1
ATOM 1070 C CA . MET A 1 126 ? 37.886 7.814 -56.563 1.00 98.06 126 MET A CA 1
ATOM 1071 C C . MET A 1 126 ? 39.298 8.011 -57.122 1.00 98.06 126 MET A C 1
ATOM 1073 O O . MET A 1 126 ? 39.447 8.176 -58.332 1.00 98.06 126 MET A O 1
ATOM 1077 N N . LYS A 1 127 ? 40.344 7.926 -56.286 1.00 97.75 127 LYS A N 1
ATOM 1078 C CA . LYS A 1 127 ? 41.746 8.017 -56.744 1.00 97.75 127 LYS A CA 1
ATOM 1079 C C . LYS A 1 127 ? 42.098 6.911 -57.736 1.00 97.75 127 LYS A C 1
ATOM 1081 O O . LYS A 1 127 ? 42.758 7.155 -58.746 1.00 97.75 127 LYS A O 1
ATOM 1086 N N . LEU A 1 128 ? 41.648 5.684 -57.467 1.00 97.88 128 LEU A N 1
ATOM 1087 C CA . LEU A 1 128 ? 41.845 4.557 -58.379 1.00 97.88 128 LEU A CA 1
ATOM 1088 C C . LEU A 1 128 ? 41.122 4.782 -59.709 1.00 97.88 128 LEU A C 1
ATOM 1090 O O . LEU A 1 128 ? 41.675 4.470 -60.767 1.00 97.88 128 LEU A O 1
ATOM 1094 N N . LEU A 1 129 ? 39.905 5.326 -59.671 1.00 97.88 129 LEU A N 1
ATOM 1095 C CA . LEU A 1 129 ? 39.147 5.665 -60.868 1.00 97.88 129 LEU A CA 1
ATOM 1096 C C . LEU A 1 129 ? 39.843 6.764 -61.681 1.00 97.88 129 LEU A C 1
ATOM 1098 O O . LEU A 1 129 ? 40.020 6.593 -62.887 1.00 97.88 129 LEU A O 1
ATOM 1102 N N . GLU A 1 130 ? 40.299 7.836 -61.032 1.00 97.44 130 GLU A N 1
ATOM 1103 C CA . GLU A 1 130 ? 41.062 8.921 -61.657 1.00 97.44 130 GLU A CA 1
ATOM 1104 C C . GLU A 1 130 ? 42.321 8.387 -62.347 1.00 97.44 130 GLU A C 1
ATOM 1106 O O . GLU A 1 130 ? 42.530 8.630 -63.535 1.00 97.44 130 GLU A O 1
ATOM 1111 N N . HIS A 1 131 ? 43.118 7.571 -61.652 1.00 97.62 131 HIS A N 1
ATOM 1112 C CA . HIS A 1 131 ? 44.325 6.980 -62.225 1.00 97.62 131 HIS A CA 1
ATOM 1113 C C . HIS A 1 131 ? 44.016 6.090 -63.439 1.00 97.62 131 HIS A C 1
ATOM 1115 O O . HIS A 1 131 ? 44.673 6.193 -64.479 1.00 97.62 131 HIS A O 1
ATOM 1121 N N . ARG A 1 132 ? 42.971 5.253 -63.349 1.00 97.62 132 ARG A N 1
ATOM 1122 C CA . ARG A 1 132 ? 42.515 4.412 -64.468 1.00 97.62 132 ARG A CA 1
ATOM 1123 C C . ARG A 1 132 ? 42.072 5.248 -65.668 1.00 97.62 132 ARG A C 1
ATOM 1125 O O . ARG A 1 132 ? 42.370 4.866 -66.799 1.00 97.62 132 ARG A O 1
ATOM 1132 N N . MET A 1 133 ? 41.370 6.360 -65.448 1.00 97.25 133 MET A N 1
ATOM 1133 C CA . MET A 1 133 ? 40.968 7.272 -66.523 1.00 97.25 133 MET A CA 1
ATOM 1134 C C . MET A 1 133 ? 42.177 7.955 -67.158 1.00 97.25 133 MET A C 1
ATOM 1136 O O . MET A 1 133 ? 42.284 7.949 -68.380 1.00 97.25 133 MET A O 1
ATOM 1140 N N . THR A 1 134 ? 43.112 8.465 -66.355 1.00 97.31 134 THR A N 1
ATOM 1141 C CA . THR A 1 134 ? 44.344 9.101 -66.841 1.00 97.31 134 THR A CA 1
ATOM 1142 C C . THR A 1 134 ? 45.159 8.151 -67.715 1.00 97.31 134 THR A C 1
ATOM 1144 O O . THR A 1 134 ? 45.570 8.534 -68.809 1.00 97.31 134 THR A O 1
ATOM 1147 N N . ILE A 1 135 ? 45.322 6.886 -67.302 1.00 97.81 135 ILE A N 1
ATOM 1148 C CA . ILE A 1 135 ? 45.982 5.867 -68.132 1.00 97.81 135 ILE A CA 1
ATOM 1149 C C . ILE A 1 135 ? 45.205 5.646 -69.434 1.00 97.81 135 ILE A C 1
ATOM 1151 O O . ILE A 1 135 ? 45.790 5.739 -70.510 1.00 97.81 135 ILE A O 1
ATOM 1155 N N . LYS A 1 136 ? 43.892 5.379 -69.368 1.00 96.62 136 LYS A N 1
ATOM 1156 C CA . LYS A 1 136 ? 43.075 5.109 -70.565 1.00 96.62 136 LYS A CA 1
ATOM 1157 C C . LYS A 1 136 ? 43.118 6.271 -71.562 1.00 96.62 136 LYS A C 1
ATOM 1159 O O . LYS A 1 136 ? 43.381 6.046 -72.741 1.00 96.62 136 LYS A O 1
ATOM 1164 N N . LEU A 1 137 ? 42.925 7.503 -71.097 1.00 97.25 137 LEU A N 1
ATOM 1165 C CA . LEU A 1 137 ? 42.979 8.700 -71.936 1.00 97.25 137 LEU A CA 1
ATOM 1166 C C . LEU A 1 137 ? 44.384 8.931 -72.504 1.00 97.25 137 LEU A C 1
ATOM 1168 O O . LEU A 1 137 ? 44.517 9.199 -73.695 1.00 97.25 137 LEU A O 1
ATOM 1172 N N . GLY A 1 138 ? 45.433 8.753 -71.696 1.00 97.00 138 GLY A N 1
ATOM 1173 C CA . GLY A 1 138 ? 46.819 8.844 -72.157 1.00 97.00 138 GLY A CA 1
ATOM 1174 C C . GLY A 1 138 ? 47.137 7.829 -73.256 1.00 97.00 138 GLY A C 1
ATOM 1175 O O . GLY A 1 138 ? 47.679 8.196 -74.298 1.00 97.00 138 GLY A O 1
ATOM 1176 N N . THR A 1 139 ? 46.730 6.566 -73.078 1.00 96.94 139 THR A N 1
ATOM 1177 C CA . THR A 1 139 ? 46.908 5.527 -74.108 1.00 96.94 139 THR A CA 1
ATOM 1178 C C . THR A 1 139 ? 46.151 5.857 -75.394 1.00 96.94 139 THR A C 1
ATOM 1180 O O . THR A 1 139 ? 46.710 5.712 -76.479 1.00 96.94 139 THR A O 1
ATOM 1183 N N . LEU A 1 140 ? 44.923 6.380 -75.292 1.00 97.00 140 LEU A N 1
ATOM 1184 C CA . LEU A 1 140 ? 44.129 6.798 -76.447 1.00 97.00 140 LEU A CA 1
ATOM 1185 C C . LEU A 1 140 ? 44.790 7.958 -77.207 1.00 97.00 140 LEU A C 1
ATOM 1187 O O . LEU A 1 140 ? 44.842 7.926 -78.432 1.00 97.00 140 LEU A O 1
ATOM 1191 N N . MET A 1 141 ? 45.337 8.949 -76.497 1.00 95.69 141 MET A N 1
ATOM 1192 C CA . MET A 1 141 ? 46.046 10.083 -77.102 1.00 95.69 141 MET A CA 1
ATOM 1193 C C . MET A 1 141 ? 47.298 9.640 -77.862 1.00 95.69 141 MET A C 1
ATOM 1195 O O . MET A 1 141 ? 47.537 10.108 -78.974 1.00 95.69 141 MET A O 1
ATOM 1199 N N . VAL A 1 142 ? 48.080 8.712 -77.298 1.00 96.19 142 VAL A N 1
ATOM 1200 C CA . VAL A 1 142 ? 49.252 8.145 -77.985 1.00 96.19 142 VAL A CA 1
ATOM 1201 C C . VAL A 1 142 ? 48.830 7.422 -79.263 1.00 96.19 142 VAL A C 1
ATOM 1203 O O . VAL A 1 142 ? 49.416 7.676 -80.312 1.00 96.19 142 VAL A O 1
ATOM 1206 N N . VAL A 1 143 ? 47.786 6.588 -79.204 1.00 95.88 143 VAL A N 1
ATOM 1207 C CA . VAL A 1 143 ? 47.237 5.901 -80.387 1.00 95.88 143 VAL A CA 1
ATOM 1208 C C . VAL A 1 143 ? 46.723 6.899 -81.433 1.00 95.88 143 VAL A C 1
ATOM 1210 O O . VAL A 1 143 ? 46.985 6.741 -82.622 1.00 95.88 143 VAL A O 1
ATOM 1213 N N . ALA A 1 144 ? 46.033 7.964 -81.022 1.00 94.19 144 ALA A N 1
ATOM 1214 C CA . ALA A 1 144 ? 45.557 8.993 -81.944 1.00 94.19 144 ALA A CA 1
ATOM 1215 C C . ALA A 1 144 ? 46.721 9.735 -82.632 1.00 94.19 144 ALA A C 1
ATOM 1217 O O . ALA A 1 144 ? 46.697 9.940 -83.846 1.00 94.19 144 ALA A O 1
ATOM 1218 N N . MET A 1 145 ? 47.771 10.093 -81.884 1.00 93.75 145 MET A N 1
ATOM 1219 C CA . MET A 1 145 ? 48.961 10.756 -82.431 1.00 93.75 145 MET A CA 1
ATOM 1220 C C . MET A 1 145 ? 49.748 9.860 -83.396 1.00 93.75 145 MET A C 1
ATOM 1222 O O . MET A 1 145 ? 50.209 10.338 -84.436 1.00 93.75 145 MET A O 1
ATOM 1226 N N . THR A 1 146 ? 49.898 8.564 -83.103 1.00 94.38 146 THR A N 1
ATOM 1227 C CA . THR A 1 146 ? 50.581 7.631 -84.017 1.00 94.38 146 THR A CA 1
ATOM 1228 C C . THR A 1 146 ? 49.809 7.457 -85.324 1.00 94.38 146 THR A C 1
ATOM 1230 O O . THR A 1 146 ? 50.418 7.461 -86.394 1.00 94.38 146 THR A O 1
ATOM 1233 N N . VAL A 1 147 ? 48.476 7.395 -85.274 1.00 93.50 147 VAL A N 1
ATOM 1234 C CA . VAL A 1 147 ? 47.631 7.356 -86.478 1.00 93.50 147 VAL A CA 1
ATOM 1235 C C . VAL A 1 147 ? 47.774 8.642 -87.299 1.00 93.50 147 VAL A C 1
ATOM 1237 O O . VAL A 1 147 ? 48.060 8.565 -88.492 1.00 93.50 147 VAL A O 1
ATOM 1240 N N . LEU A 1 148 ? 47.660 9.821 -86.673 1.00 91.81 148 LEU A N 1
ATOM 1241 C CA . LEU A 1 148 ? 47.789 11.116 -87.360 1.00 91.81 148 LEU A CA 1
ATOM 1242 C C . LEU A 1 148 ? 49.158 11.293 -88.032 1.00 91.81 148 LEU A C 1
ATOM 1244 O O . LEU A 1 148 ? 49.235 11.682 -89.196 1.00 91.81 148 LEU A O 1
ATOM 1248 N N . THR A 1 149 ? 50.243 10.977 -87.320 1.00 92.62 149 THR A N 1
ATOM 1249 C CA . THR A 1 149 ? 51.610 11.078 -87.864 1.00 92.62 149 THR A CA 1
ATOM 1250 C C . THR A 1 149 ? 51.864 10.091 -88.997 1.00 92.62 149 THR A C 1
ATOM 1252 O O . THR A 1 149 ? 52.596 10.416 -89.930 1.00 92.62 149 THR A O 1
ATOM 1255 N N . THR A 1 150 ? 51.255 8.905 -88.944 1.00 91.50 150 THR A N 1
ATOM 1256 C CA . THR A 1 150 ? 51.338 7.924 -90.030 1.00 91.50 150 THR A CA 1
ATOM 1257 C C . THR A 1 150 ? 50.589 8.425 -91.261 1.00 91.50 150 THR A C 1
ATOM 1259 O O . THR A 1 150 ? 51.175 8.445 -92.337 1.00 91.50 150 THR A O 1
ATOM 1262 N N . ILE A 1 151 ? 49.352 8.913 -91.113 1.00 88.81 151 ILE A N 1
ATOM 1263 C CA . ILE A 1 151 ? 48.562 9.477 -92.224 1.00 88.81 151 ILE A CA 1
ATOM 1264 C C . ILE A 1 151 ? 49.312 10.628 -92.910 1.00 88.81 151 ILE A C 1
ATOM 1266 O O . ILE A 1 151 ? 49.408 10.644 -94.132 1.00 88.81 151 ILE A O 1
ATOM 1270 N N . ASN A 1 152 ? 49.920 11.538 -92.141 1.00 86.81 152 ASN A N 1
ATOM 1271 C CA . ASN A 1 152 ? 50.647 12.692 -92.683 1.00 86.81 152 ASN A CA 1
ATOM 1272 C C . ASN A 1 152 ? 51.940 12.330 -93.445 1.00 86.81 152 ASN A C 1
ATOM 1274 O O . ASN A 1 152 ? 52.519 13.191 -94.092 1.00 86.81 152 ASN A O 1
ATOM 1278 N N . LYS A 1 153 ? 52.431 11.084 -93.349 1.00 84.00 153 LYS A N 1
ATOM 1279 C CA . LYS A 1 153 ? 53.548 10.586 -94.177 1.00 84.00 153 LYS A CA 1
ATOM 1280 C C . LYS A 1 153 ? 53.095 10.022 -95.528 1.00 84.00 153 LYS A C 1
ATOM 1282 O O . LYS A 1 153 ? 53.943 9.807 -96.388 1.00 84.00 153 LYS A O 1
ATOM 1287 N N . PHE A 1 154 ? 51.806 9.721 -95.688 1.00 78.44 154 PHE A N 1
ATOM 1288 C CA . PHE A 1 154 ? 51.232 9.106 -96.893 1.00 78.44 154 PHE A CA 1
ATOM 1289 C C . PHE A 1 154 ? 50.421 10.088 -97.759 1.00 78.44 154 PHE A C 1
ATOM 1291 O O . PHE A 1 154 ? 49.921 9.679 -98.806 1.00 78.44 154 PHE A O 1
ATOM 1298 N N . ILE A 1 155 ? 50.290 11.348 -97.331 1.00 73.75 155 ILE A N 1
ATOM 1299 C CA . ILE A 1 155 ? 49.707 12.472 -98.085 1.00 73.75 155 ILE A CA 1
ATOM 1300 C C . ILE A 1 155 ? 50.851 13.385 -98.516 1.00 73.75 155 ILE A C 1
ATOM 1302 O O . ILE A 1 155 ? 50.852 13.799 -99.695 1.00 73.75 155 ILE A O 1
#

pLDDT: mean 95.47, std 4.88, range [65.06, 98.62]

Secondary structure (DSSP, 8-state):
---HHHHHHHHHHTT--HHHHHHHHHHHHHHHHHHS--HHHHHHHHHHHHHHHHHHHHHHHHHHHHHHHHHHHHHHHHHHHHHHHHHHHHHHHHHHHHHHHHHHHHHHHHHHHHHHHHHHHHHHHHHHHHHHHHHHHHHHHHHHHHHHHHHHHH-

Foldseek 3Di:
DDDLVVQLVVVVVVPDDSVRSNVVSVVVVVCCVPPPDDPVNVVVVVVVVVVVVVVVVVVVVVVVVVVVVVVVVVVVVVVVVVVVVVVVVVVVVVVVVVVVVVVVVVVVVVVVVVVVVVVVVVVVVVVVVVVVVCVVVVVVVVVVVVVVVVVVVVD

Mean predicted aligned error: 9.71 Å

Radius of gyration: 62.72 Å; Cα contacts (8 Å, |Δi|>4): 14; chains: 1; bounding box: 111×35×169 Å

Sequence (155 aa):
MFNALKYTEILEQAGFTREQAEKSIKVLIEIMETNLSTKQDSIELRFNMKSEFTEFRNEMQTDFAEFRSEMQSEFTEFRNEIQTEFTEFRNEIQTEFAEFRTEIRKDFAEFKNEIRSDISRLENEMKLLEHRMTIKLGTLMVVAMTVLTTINKFI

Solvent-accessible surface area (backbone atoms only — not comparable to full-atom values): 8432 Å² total; per-residue (Å²): 131,87,61,63,69,65,53,33,51,52,34,38,74,73,69,41,52,67,70,58,24,51,53,53,50,50,52,51,50,52,51,44,69,74,74,46,84,50,74,62,56,55,50,52,52,53,49,50,55,52,48,54,52,50,51,53,52,51,50,55,51,49,54,52,51,50,52,53,51,50,56,53,50,52,53,51,51,53,51,50,50,54,54,48,52,54,50,52,54,53,51,49,52,53,48,54,53,52,49,52,57,50,49,55,52,49,54,52,51,51,53,52,50,51,51,52,50,52,51,54,50,51,54,50,53,50,51,52,50,51,52,53,46,52,50,52,52,50,54,49,51,52,53,51,51,54,51,53,58,53,54,66,74,77,111